Protein AF-A0A264YBN8-F1 (afdb_monomer_lite)

Secondary structure (DSSP, 8-state):
--------PPPPHHHHHHHHTT--PPTT--EEEEEE-TT--EEEEEES-HHHHHHHHHHHHHH-HHHHHHHHHHHHHHHHHHHTSHHHHHHHHHHHHHHHHHHHHHHHHHHTS--

Foldseek 3Di:
DDDDPPPDDDQDPVVVVVVLVPPDDPVQDWDWDWDADPVGDIDIDIDDDLVRVVVVQVVCVVPDVVSVVVVVVVVVVVQVVLVVPPVSNVVVVVVVVVSVVVVVVVVVVVVVPDD

Structure (mmCIF, N/CA/C/O backbone):
data_AF-A0A264YBN8-F1
#
_entry.id   AF-A0A264YBN8-F1
#
loop_
_atom_site.group_PDB
_atom_site.id
_atom_site.type_symbol
_atom_site.label_atom_id
_atom_site.label_alt_id
_atom_site.label_comp_id
_atom_site.label_asym_id
_atom_site.label_entity_id
_atom_site.label_seq_id
_atom_site.pdbx_PDB_ins_code
_atom_site.Cartn_x
_atom_site.Cartn_y
_atom_site.Cartn_z
_atom_site.occupancy
_atom_site.B_iso_or_equiv
_atom_site.auth_seq_id
_atom_site.auth_comp_id
_atom_site.auth_asym_id
_atom_site.auth_atom_id
_atom_site.pdbx_PDB_model_num
ATOM 1 N N . MET A 1 1 ? -27.571 -18.833 39.030 1.00 37.75 1 MET A N 1
ATOM 2 C CA . MET A 1 1 ? -26.870 -18.284 37.849 1.00 37.75 1 MET A CA 1
ATOM 3 C C . MET A 1 1 ? -25.433 -18.780 37.867 1.00 37.75 1 MET A C 1
ATOM 5 O O . MET A 1 1 ? -24.707 -18.429 38.785 1.00 37.75 1 MET A O 1
ATOM 9 N N . LYS A 1 2 ? -25.038 -19.638 36.922 1.00 37.81 2 LYS A N 1
ATOM 10 C CA . LYS A 1 2 ? -23.634 -20.003 36.686 1.00 37.81 2 LYS A CA 1
ATOM 11 C C . LYS A 1 2 ? -23.260 -19.392 35.336 1.00 37.81 2 LYS A C 1
ATOM 13 O O . LYS A 1 2 ? -23.821 -19.801 34.330 1.00 37.81 2 LYS A O 1
ATOM 18 N N . GLN A 1 3 ? -22.415 -18.363 35.331 1.00 40.28 3 GLN A N 1
ATOM 19 C CA . GLN A 1 3 ? -21.790 -17.876 34.101 1.00 40.28 3 GLN A CA 1
ATOM 20 C C . GLN A 1 3 ? -20.545 -18.726 33.865 1.00 40.28 3 GLN A C 1
ATOM 22 O O . GLN A 1 3 ? -19.572 -18.642 34.616 1.00 40.28 3 GLN A O 1
ATOM 27 N N . GLU A 1 4 ? -20.613 -19.589 32.858 1.00 39.50 4 GLU A N 1
ATOM 28 C CA . GLU A 1 4 ? -19.450 -20.285 32.327 1.00 39.50 4 GLU A CA 1
ATOM 29 C C . GLU A 1 4 ? -18.534 -19.242 31.678 1.00 39.50 4 GLU A C 1
ATOM 31 O O . GLU A 1 4 ? -18.924 -18.524 30.759 1.00 39.50 4 GLU A O 1
ATOM 36 N N . LYS A 1 5 ? -17.313 -19.111 32.206 1.00 43.53 5 LYS A N 1
ATOM 37 C CA . LYS A 1 5 ? -16.240 -18.376 31.536 1.00 43.53 5 LYS A CA 1
ATOM 38 C C . LYS A 1 5 ? -15.812 -19.202 30.329 1.00 43.53 5 LYS A C 1
ATOM 40 O O . LYS A 1 5 ? -14.972 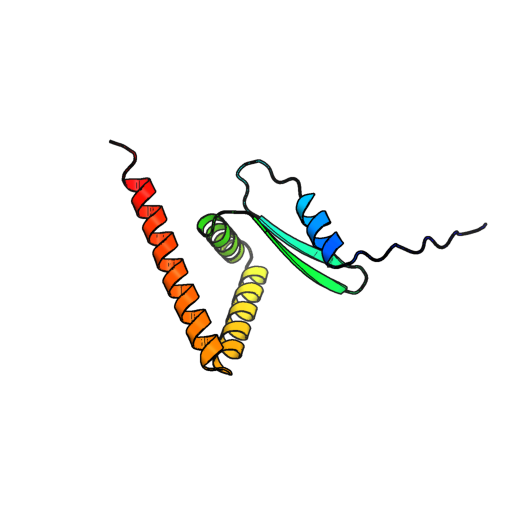-20.089 30.462 1.00 43.53 5 LYS A O 1
ATOM 45 N N . GLU A 1 6 ? -16.376 -18.908 29.165 1.00 41.19 6 GLU A N 1
ATOM 46 C CA . GLU A 1 6 ? -15.795 -19.345 27.901 1.00 41.19 6 GLU A CA 1
ATOM 47 C C . GLU A 1 6 ? -14.429 -18.667 27.745 1.00 41.19 6 GLU A C 1
ATOM 49 O O . GLU A 1 6 ? -14.308 -17.475 27.459 1.00 41.19 6 GLU A O 1
ATOM 54 N N . THR A 1 7 ? -13.365 -19.427 27.986 1.00 43.00 7 THR A N 1
ATOM 55 C CA . THR A 1 7 ? -12.007 -19.048 27.613 1.00 43.00 7 THR A CA 1
ATOM 56 C C . THR A 1 7 ? -11.945 -18.985 26.092 1.00 43.00 7 THR A C 1
ATOM 58 O O . THR A 1 7 ? -11.819 -20.005 25.414 1.00 43.00 7 THR A O 1
ATOM 61 N N . ALA A 1 8 ? -12.065 -17.769 25.553 1.00 46.19 8 ALA A N 1
ATOM 62 C CA . ALA A 1 8 ? -11.897 -17.492 24.135 1.00 46.19 8 ALA A CA 1
ATOM 63 C C . ALA A 1 8 ? -10.547 -18.060 23.673 1.00 46.19 8 ALA A C 1
ATOM 65 O O . ALA A 1 8 ? -9.480 -17.608 24.096 1.00 46.19 8 ALA A O 1
ATOM 66 N N . LYS A 1 9 ? -10.599 -19.110 22.848 1.00 49.97 9 LYS A N 1
ATOM 67 C CA . LYS A 1 9 ? -9.408 -19.781 22.327 1.00 49.97 9 LYS A CA 1
ATOM 68 C C . LYS A 1 9 ? -8.604 -18.774 21.503 1.00 49.97 9 LYS A C 1
ATOM 70 O O . LYS A 1 9 ? -9.083 -18.274 20.490 1.00 49.97 9 LYS A O 1
ATOM 75 N N . GLN A 1 10 ? -7.387 -18.480 21.951 1.00 45.78 10 GLN A N 1
ATOM 76 C CA . GLN A 1 10 ? -6.448 -17.616 21.242 1.00 45.78 10 GLN A CA 1
ATOM 77 C C . GLN A 1 10 ? -6.090 -18.243 19.889 1.00 45.78 10 GLN A C 1
ATOM 79 O O . GLN A 1 10 ? -5.684 -19.405 19.820 1.00 45.78 10 GLN A O 1
ATOM 84 N N . HIS A 1 11 ? -6.246 -17.477 18.810 1.00 46.62 11 HIS A N 1
ATOM 85 C CA . HIS A 1 11 ? -5.838 -17.897 17.476 1.00 46.62 11 HIS A CA 1
ATOM 86 C C . HIS A 1 11 ? -4.380 -17.490 17.220 1.00 46.62 11 HIS A C 1
ATOM 88 O O . HIS A 1 11 ? -4.036 -16.315 17.234 1.00 46.62 11 HIS A O 1
ATOM 94 N N . THR A 1 12 ? -3.521 -18.470 16.962 1.00 53.72 12 THR A N 1
ATOM 95 C CA . THR A 1 12 ? -2.132 -18.297 16.518 1.00 53.72 12 THR A CA 1
ATOM 96 C C . THR A 1 12 ? -2.049 -17.583 15.160 1.00 53.72 12 THR A C 1
ATOM 98 O O . THR A 1 12 ? -2.979 -17.636 14.355 1.00 53.72 12 THR A O 1
ATOM 101 N N . VAL A 1 13 ? -0.893 -16.997 14.825 1.00 51.72 13 VAL A N 1
ATOM 102 C CA . VAL A 1 13 ? -0.626 -16.363 13.510 1.00 51.72 13 VAL A CA 1
ATOM 103 C C . VAL A 1 13 ? -0.937 -17.294 12.325 1.00 51.72 13 VAL A C 1
ATOM 105 O O . VAL A 1 13 ? -1.419 -16.856 11.280 1.00 51.72 13 VAL A O 1
ATOM 108 N N . LYS A 1 14 ? -0.738 -18.608 12.492 1.00 49.97 14 LYS A N 1
ATOM 109 C CA . LYS A 1 14 ? -1.102 -19.626 11.492 1.00 49.97 14 LYS A CA 1
ATOM 110 C C . LYS A 1 14 ? -2.622 -19.734 11.293 1.00 49.97 14 LYS A C 1
ATOM 112 O O . LYS A 1 14 ? -3.073 -19.969 10.176 1.00 49.97 14 LYS A O 1
ATOM 117 N N . GLN A 1 15 ? -3.410 -19.523 12.347 1.00 53.53 15 GLN A N 1
ATOM 118 C CA . GLN A 1 15 ? -4.875 -19.487 12.295 1.00 53.53 15 GLN A CA 1
ATOM 119 C C . GLN A 1 15 ? -5.404 -18.169 11.707 1.00 53.53 15 GLN A C 1
ATOM 121 O O . GLN A 1 15 ? -6.414 -18.205 11.011 1.00 53.53 15 GLN A O 1
ATOM 126 N N . LEU A 1 16 ? -4.697 -17.041 11.870 1.00 52.25 16 LEU A N 1
ATOM 127 C CA . LEU A 1 16 ? -5.026 -15.780 11.180 1.00 52.25 16 LEU A CA 1
ATOM 128 C C . LEU A 1 16 ? -4.906 -15.902 9.657 1.00 52.25 16 LEU A C 1
ATOM 130 O O . LEU A 1 16 ? -5.799 -15.462 8.935 1.00 52.25 16 LEU A O 1
ATOM 134 N N . ARG A 1 17 ? -3.867 -16.590 9.165 1.00 50.97 17 ARG A N 1
ATOM 135 C CA . ARG A 1 17 ? -3.737 -16.925 7.732 1.00 50.97 17 ARG A CA 1
ATOM 136 C C . ARG A 1 17 ? -4.895 -17.802 7.235 1.00 50.97 17 ARG A C 1
ATOM 138 O O . ARG A 1 17 ? -5.370 -17.619 6.120 1.00 50.97 17 ARG A O 1
ATOM 145 N N . GLY A 1 18 ? -5.385 -18.723 8.068 1.00 50.56 18 GLY A N 1
ATOM 146 C CA . GLY A 1 18 ? -6.574 -19.531 7.766 1.00 50.56 18 GLY A CA 1
ATOM 147 C C . GLY A 1 18 ? -7.876 -18.720 7.753 1.00 50.56 18 GLY A C 1
ATOM 148 O O . GLY A 1 18 ? -8.750 -18.981 6.934 1.00 50.56 18 GLY A O 1
ATOM 149 N N . PHE A 1 19 ? -7.996 -17.702 8.610 1.00 48.69 19 PHE A N 1
ATOM 150 C CA . PHE A 1 19 ? -9.146 -16.790 8.627 1.00 48.69 19 PHE A CA 1
ATOM 151 C C . PHE A 1 19 ? -9.174 -15.878 7.392 1.00 48.69 19 PHE A C 1
ATOM 153 O O . PHE A 1 19 ? -10.231 -15.687 6.798 1.00 48.69 19 PHE A O 1
ATOM 160 N N . GLN A 1 20 ? -8.009 -15.400 6.941 1.00 51.53 20 GLN A N 1
ATOM 161 C CA . GLN A 1 20 ? -7.862 -14.681 5.668 1.00 51.53 20 GLN A CA 1
ATOM 162 C C . GLN A 1 20 ? -8.282 -15.525 4.455 1.00 51.53 20 GLN A C 1
ATOM 164 O O . GLN A 1 20 ? -8.812 -14.976 3.491 1.00 51.53 20 GLN A O 1
ATOM 169 N N . ALA A 1 21 ? -8.096 -16.849 4.507 1.00 50.34 21 ALA A N 1
ATOM 170 C CA . ALA A 1 21 ? -8.565 -17.764 3.465 1.00 50.34 21 ALA A CA 1
ATOM 171 C C . ALA A 1 21 ? -10.104 -17.907 3.421 1.00 50.34 21 ALA A C 1
ATOM 173 O O . ALA A 1 21 ? -10.637 -18.396 2.426 1.00 50.34 21 ALA A O 1
ATOM 174 N N . ASN A 1 22 ? -10.819 -17.455 4.462 1.00 45.50 22 ASN A N 1
ATOM 175 C CA . ASN A 1 22 ? -12.283 -17.486 4.553 1.00 45.50 22 ASN A CA 1
ATOM 176 C C . ASN A 1 22 ? -12.965 -16.155 4.203 1.00 45.50 22 ASN A C 1
ATOM 178 O O . ASN A 1 22 ? -14.199 -16.108 4.168 1.00 45.50 22 ASN A O 1
ATOM 182 N N . THR A 1 23 ? -12.217 -15.089 3.895 1.00 53.75 23 THR A N 1
ATOM 183 C CA . THR A 1 23 ? -12.795 -13.887 3.280 1.00 53.75 23 THR A CA 1
ATOM 184 C C . THR A 1 23 ? -13.244 -14.259 1.865 1.00 53.75 23 THR A C 1
ATOM 186 O O . THR A 1 23 ? -12.457 -14.247 0.921 1.00 53.75 23 THR A O 1
ATOM 189 N N . ARG A 1 24 ? -14.508 -14.682 1.719 1.00 46.75 24 ARG A N 1
ATOM 190 C CA . ARG A 1 24 ? -15.104 -15.048 0.427 1.00 46.75 24 ARG A CA 1
ATOM 191 C C . ARG A 1 24 ? -15.241 -13.800 -0.442 1.00 46.75 24 ARG A C 1
ATOM 193 O O . ARG A 1 24 ? -16.292 -13.169 -0.455 1.00 46.75 24 ARG A O 1
ATOM 200 N N . THR A 1 25 ? -14.189 -13.456 -1.171 1.00 54.91 25 THR A N 1
ATOM 201 C CA . THR A 1 25 ? -14.278 -12.499 -2.276 1.00 54.91 25 THR A CA 1
ATOM 202 C C . THR A 1 25 ? -14.700 -13.224 -3.545 1.00 54.91 25 THR A C 1
ATOM 204 O O . THR A 1 25 ? -14.362 -14.399 -3.749 1.00 54.91 25 THR A O 1
ATOM 207 N N . LYS A 1 26 ? -15.497 -12.564 -4.388 1.00 58.09 26 LYS A N 1
ATOM 208 C CA . LYS A 1 26 ? -15.934 -13.145 -5.660 1.00 58.09 26 LYS A CA 1
ATOM 209 C C . LYS A 1 26 ? -14.708 -13.447 -6.527 1.00 58.09 26 LYS A C 1
ATOM 211 O O . LYS A 1 26 ? -13.636 -12.850 -6.391 1.00 58.09 26 LYS A O 1
ATOM 216 N N . LYS A 1 27 ? -14.844 -14.417 -7.433 1.00 60.97 27 LYS A N 1
ATOM 217 C CA . LYS A 1 27 ? -13.797 -14.705 -8.421 1.00 60.97 27 LYS A CA 1
ATOM 218 C C . LYS A 1 27 ? -13.543 -13.428 -9.239 1.00 60.97 27 LYS A C 1
ATOM 220 O O . LYS A 1 27 ? -14.487 -12.890 -9.800 1.00 60.97 27 LYS A O 1
ATOM 225 N N . GLY A 1 28 ? -12.291 -12.964 -9.273 1.00 64.38 28 GLY A N 1
ATOM 226 C CA . GLY A 1 28 ? -11.889 -11.722 -9.950 1.00 64.38 28 GLY A CA 1
ATOM 227 C C . GLY A 1 28 ? -11.760 -10.483 -9.052 1.00 64.38 28 GLY A C 1
ATOM 228 O O . GLY A 1 28 ? -11.320 -9.454 -9.540 1.00 64.38 28 GLY A O 1
ATOM 229 N N . GLU A 1 29 ? -12.092 -10.554 -7.758 1.00 71.25 29 GLU A N 1
ATOM 230 C CA . GLU A 1 29 ? -11.936 -9.406 -6.850 1.00 71.25 29 GLU A CA 1
ATOM 231 C C . GLU A 1 29 ? -10.520 -9.301 -6.261 1.00 71.25 29 GLU A C 1
ATOM 233 O O . GLU A 1 29 ? -9.948 -10.295 -5.789 1.00 71.25 29 GLU A O 1
ATOM 238 N N . ALA A 1 30 ? -10.011 -8.067 -6.214 1.00 79.75 30 ALA A N 1
ATOM 239 C CA . ALA A 1 30 ? -8.838 -7.684 -5.441 1.00 79.75 30 ALA A CA 1
ATOM 240 C C . ALA A 1 30 ? -9.238 -7.040 -4.110 1.00 79.75 30 ALA A C 1
ATOM 242 O O . ALA A 1 30 ? -10.242 -6.333 -4.025 1.00 79.75 30 ALA A O 1
ATOM 243 N N . TYR A 1 31 ? -8.461 -7.296 -3.059 1.00 81.38 31 TYR A N 1
ATOM 244 C CA . TYR A 1 31 ? -8.733 -6.768 -1.726 1.00 81.38 31 TYR A CA 1
ATOM 245 C C . TYR A 1 31 ? -7.477 -6.661 -0.863 1.00 81.38 31 TYR A C 1
ATOM 247 O O . TYR A 1 31 ? -6.509 -7.405 -1.037 1.00 81.38 31 TYR A O 1
ATOM 255 N N . VAL A 1 32 ? -7.569 -5.793 0.145 1.00 83.44 32 VAL A N 1
ATOM 256 C CA . VAL A 1 32 ? -6.701 -5.766 1.325 1.00 83.44 32 VAL A CA 1
ATOM 257 C C . VAL A 1 32 ? -7.584 -5.978 2.552 1.00 83.44 32 VAL A C 1
ATOM 259 O O . VAL A 1 32 ? -8.575 -5.279 2.741 1.00 83.44 32 VAL A O 1
ATOM 262 N N . ALA A 1 33 ? -7.246 -6.964 3.377 1.00 81.69 33 ALA A N 1
ATOM 263 C CA . ALA A 1 33 ? -7.962 -7.307 4.595 1.00 81.69 33 ALA A CA 1
ATOM 264 C C . ALA A 1 33 ? -7.050 -7.107 5.805 1.00 81.69 33 ALA A C 1
ATOM 266 O O . ALA A 1 33 ? -5.972 -7.700 5.897 1.00 81.69 33 ALA A O 1
ATOM 267 N N . ILE A 1 34 ? -7.517 -6.299 6.754 1.00 81.50 34 ILE A N 1
ATOM 268 C CA . ILE A 1 34 ? -6.870 -6.111 8.049 1.00 81.50 34 ILE A CA 1
ATOM 269 C C . ILE A 1 34 ? -7.587 -7.009 9.048 1.00 81.50 34 ILE A C 1
ATOM 271 O O . ILE A 1 34 ? -8.795 -6.901 9.243 1.00 81.50 34 ILE A O 1
ATOM 275 N N . THR A 1 35 ? -6.844 -7.907 9.683 1.00 81.00 35 THR A N 1
ATOM 276 C CA . THR A 1 35 ? -7.346 -8.707 10.801 1.00 81.00 35 THR A CA 1
ATOM 277 C C . THR A 1 35 ? -6.687 -8.213 12.074 1.00 81.00 35 THR A C 1
ATOM 279 O O . THR A 1 35 ? -5.461 -8.132 12.141 1.00 81.00 35 THR A O 1
ATOM 282 N N . LYS A 1 36 ? -7.495 -7.885 13.082 1.00 81.25 36 LYS A N 1
ATOM 283 C CA . LYS A 1 36 ? -7.019 -7.504 14.410 1.00 81.25 36 LYS A CA 1
ATOM 284 C C . LYS A 1 36 ? -7.541 -8.497 15.438 1.00 81.25 36 LYS A C 1
ATOM 286 O O . LYS A 1 36 ? -8.737 -8.777 15.471 1.00 81.25 36 LYS A O 1
ATOM 291 N N . THR A 1 37 ? -6.652 -9.042 16.254 1.00 75.75 37 THR A N 1
ATOM 292 C CA . THR A 1 37 ? -7.005 -9.979 17.323 1.00 75.75 37 THR A CA 1
ATOM 293 C C . THR A 1 37 ? -7.395 -9.252 18.610 1.00 75.75 37 THR A C 1
ATOM 295 O O . THR A 1 37 ? -7.141 -8.057 18.781 1.00 75.75 37 THR A O 1
ATOM 298 N N . ALA A 1 38 ? -8.006 -9.990 19.543 1.00 78.44 38 ALA A N 1
ATOM 299 C CA . ALA A 1 38 ? -8.397 -9.472 20.856 1.00 78.44 38 ALA A CA 1
ATOM 300 C C . ALA A 1 38 ? -7.199 -8.981 21.697 1.00 78.44 38 ALA A C 1
ATOM 302 O O . ALA A 1 38 ? -7.352 -8.076 22.509 1.00 78.44 38 ALA A O 1
ATOM 303 N N . ASP A 1 39 ? -6.002 -9.526 21.469 1.00 83.19 39 ASP A N 1
ATOM 304 C CA . ASP A 1 39 ? -4.732 -9.096 22.069 1.00 83.19 39 ASP A CA 1
ATOM 305 C C . ASP A 1 39 ? -4.031 -7.974 21.274 1.00 83.19 39 ASP A C 1
ATOM 307 O O . ASP A 1 39 ? -2.841 -7.730 21.446 1.00 83.19 39 ASP A O 1
ATOM 311 N N . ASN A 1 40 ? -4.774 -7.252 20.426 1.00 77.44 40 ASN A N 1
ATOM 312 C CA . ASN A 1 40 ? -4.312 -6.115 19.623 1.00 77.44 40 ASN A CA 1
ATOM 313 C C . ASN A 1 40 ? -3.226 -6.424 18.578 1.00 77.44 40 ASN A C 1
ATOM 315 O O . ASN A 1 40 ? -2.663 -5.483 18.014 1.00 77.44 40 ASN A O 1
ATOM 319 N N . GLN A 1 41 ? -2.968 -7.690 18.248 1.00 82.19 41 GLN A N 1
ATOM 320 C CA . GLN A 1 41 ? -2.095 -8.008 17.121 1.00 82.19 41 GLN A CA 1
ATOM 321 C C . GLN A 1 41 ? -2.810 -7.719 15.803 1.00 82.19 41 GLN A C 1
ATOM 323 O O . GLN A 1 41 ? -4.001 -7.991 15.647 1.00 82.19 41 GLN A O 1
ATOM 328 N N . VAL A 1 42 ? -2.072 -7.158 14.847 1.00 80.56 42 VAL A N 1
ATOM 329 C CA . VAL A 1 42 ? -2.590 -6.788 13.528 1.00 80.56 42 VAL A CA 1
ATOM 330 C C . VAL A 1 42 ? -1.892 -7.625 12.467 1.00 80.56 42 VAL A C 1
ATOM 332 O O . VAL A 1 42 ? -0.671 -7.757 12.463 1.00 80.56 42 VAL A O 1
ATOM 335 N N . SER A 1 43 ? -2.676 -8.185 11.553 1.00 79.56 43 SER A N 1
ATOM 336 C CA . SER A 1 43 ? -2.196 -8.888 10.371 1.00 79.56 43 SER A CA 1
ATOM 337 C C . SER A 1 43 ? -2.869 -8.324 9.128 1.00 79.56 43 SER A C 1
ATOM 339 O O . SER A 1 43 ? -4.033 -7.919 9.165 1.00 79.56 43 SER A O 1
ATOM 341 N N . LEU A 1 44 ? -2.129 -8.312 8.026 1.00 81.50 44 LEU A N 1
ATOM 342 C CA . LEU A 1 44 ? -2.595 -7.839 6.734 1.00 81.50 44 LEU A CA 1
ATOM 343 C C . LEU A 1 44 ? -2.540 -8.995 5.739 1.00 81.50 44 LEU A C 1
ATOM 345 O O . LEU A 1 44 ? -1.586 -9.773 5.726 1.00 81.50 44 LEU A O 1
ATOM 349 N N . GLY A 1 45 ? -3.601 -9.148 4.957 1.00 81.94 45 GLY A N 1
ATOM 350 C CA . GLY A 1 45 ? -3.702 -10.134 3.887 1.00 81.94 45 GLY A CA 1
ATOM 351 C C . GLY A 1 45 ? -4.245 -9.461 2.645 1.00 81.94 45 GLY A C 1
ATOM 352 O O . GLY A 1 45 ? -5.052 -8.540 2.748 1.00 81.94 45 GLY A O 1
ATOM 353 N N . TRP A 1 46 ? -3.801 -9.898 1.476 1.00 86.31 46 TRP A N 1
ATOM 354 C CA . TRP A 1 46 ? -4.204 -9.293 0.214 1.00 86.31 46 TRP A CA 1
ATOM 355 C C . TRP A 1 46 ? -4.360 -10.340 -0.882 1.00 86.31 46 TRP A C 1
ATOM 357 O O . TRP A 1 46 ? -3.781 -11.425 -0.823 1.00 86.31 46 TRP A O 1
ATOM 367 N N . LYS A 1 47 ? -5.160 -9.998 -1.888 1.00 84.94 47 LYS A N 1
ATOM 368 C CA . LYS A 1 47 ? -5.356 -10.768 -3.119 1.00 84.94 47 LYS A CA 1
ATOM 369 C C . LYS A 1 47 ? -5.564 -9.788 -4.263 1.00 84.94 47 LYS A C 1
ATOM 371 O O . LYS A 1 47 ? -6.201 -8.760 -4.067 1.00 84.94 47 LYS A O 1
ATOM 376 N N . GLY A 1 48 ? -5.080 -10.139 -5.445 1.00 85.00 48 GLY A N 1
ATOM 377 C CA . GLY A 1 48 ? -5.198 -9.327 -6.654 1.00 85.00 48 GLY A CA 1
ATOM 378 C C . GLY A 1 48 ? -3.894 -9.341 -7.435 1.00 85.00 48 GLY A C 1
ATOM 379 O O . GLY A 1 48 ? -2.867 -9.803 -6.927 1.00 85.00 48 GLY A O 1
ATOM 380 N N . THR A 1 49 ? -3.933 -8.848 -8.668 1.00 89.00 49 THR A N 1
ATOM 381 C CA . THR A 1 49 ? -2.704 -8.513 -9.392 1.00 89.00 49 THR A CA 1
ATOM 382 C C . THR A 1 49 ? -2.048 -7.279 -8.765 1.00 89.00 49 THR A C 1
ATOM 384 O O . THR A 1 49 ? -2.672 -6.557 -7.983 1.00 89.00 49 THR A O 1
ATOM 387 N N . LYS A 1 50 ? -0.781 -7.010 -9.104 1.00 89.62 50 LYS A N 1
ATOM 388 C CA . LYS A 1 50 ? -0.098 -5.790 -8.643 1.00 89.62 50 LYS A CA 1
ATOM 389 C C . LYS A 1 50 ? -0.846 -4.526 -9.100 1.00 89.62 50 LYS A C 1
ATOM 391 O O . LYS A 1 50 ? -1.032 -3.617 -8.294 1.00 89.62 50 LYS A O 1
ATOM 396 N N . GLN A 1 51 ? -1.370 -4.534 -10.332 1.00 89.12 51 GLN A N 1
ATOM 397 C CA . GLN A 1 51 ? -2.203 -3.460 -10.878 1.00 89.12 51 GLN A CA 1
ATOM 398 C C . GLN A 1 51 ? -3.494 -3.264 -10.075 1.00 89.12 51 GLN A C 1
ATOM 400 O O . GLN A 1 51 ? -3.824 -2.138 -9.711 1.00 89.12 51 GLN A O 1
ATOM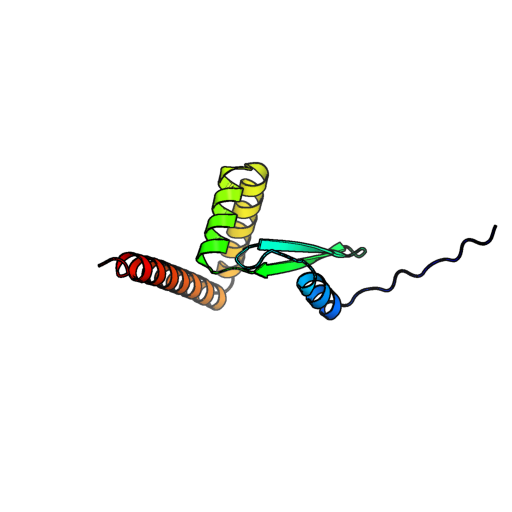 405 N N . ASP A 1 52 ? -4.211 -4.345 -9.747 1.00 88.31 52 ASP A N 1
ATOM 406 C CA . ASP A 1 52 ? -5.459 -4.227 -8.984 1.00 88.31 52 ASP A CA 1
ATOM 407 C C . ASP A 1 52 ? -5.222 -3.623 -7.596 1.00 88.31 52 ASP A C 1
ATOM 409 O O . ASP A 1 52 ? -5.999 -2.790 -7.129 1.00 88.31 52 ASP A O 1
ATOM 413 N N . LEU A 1 53 ? -4.142 -4.038 -6.929 1.00 90.75 53 LEU A N 1
ATOM 414 C CA . LEU A 1 53 ? -3.790 -3.543 -5.600 1.00 90.75 53 LEU A CA 1
ATOM 415 C C . LEU A 1 53 ? -3.375 -2.067 -5.642 1.00 90.75 53 LEU A C 1
ATOM 417 O O . LEU A 1 53 ? -3.788 -1.301 -4.769 1.00 90.75 53 LEU A O 1
ATOM 421 N N . LEU A 1 54 ? -2.630 -1.643 -6.667 1.00 92.19 54 LEU A N 1
ATOM 422 C CA . LEU A 1 54 ? -2.313 -0.230 -6.882 1.00 92.19 54 LEU A CA 1
ATOM 423 C C . LEU A 1 54 ? -3.566 0.599 -7.164 1.00 92.19 54 LEU A C 1
ATOM 425 O O . LEU A 1 54 ? -3.766 1.630 -6.523 1.00 92.19 54 LEU A O 1
ATOM 429 N N . ASN A 1 55 ? -4.449 0.122 -8.043 1.00 88.94 55 ASN A N 1
ATOM 430 C CA . ASN A 1 55 ? -5.720 0.781 -8.342 1.00 88.94 55 ASN A CA 1
ATOM 431 C C . ASN A 1 55 ? -6.595 0.909 -7.088 1.00 88.94 55 ASN A C 1
ATOM 433 O O . ASN A 1 55 ? -7.215 1.954 -6.872 1.00 88.94 55 ASN A O 1
ATOM 437 N N . LEU A 1 56 ? -6.620 -0.118 -6.234 1.00 88.12 56 LEU A N 1
ATOM 438 C CA . LEU A 1 56 ? -7.341 -0.101 -4.962 1.00 88.12 56 LEU A CA 1
ATOM 439 C C . LEU A 1 56 ? -6.775 0.964 -4.016 1.00 88.12 56 LEU A C 1
ATOM 441 O O . LEU A 1 56 ? -7.541 1.769 -3.476 1.00 88.12 56 LEU A O 1
ATOM 445 N N . LEU A 1 57 ? -5.451 1.009 -3.832 1.00 92.50 57 LEU A N 1
ATOM 446 C CA . LEU A 1 57 ? -4.797 2.005 -2.976 1.00 92.50 57 LEU A CA 1
ATOM 447 C C . LEU A 1 57 ? -5.006 3.424 -3.511 1.00 92.50 57 LEU A C 1
ATOM 449 O O . LEU A 1 57 ? -5.393 4.314 -2.756 1.00 92.50 57 LEU A O 1
ATOM 453 N N . PHE A 1 58 ? -4.829 3.628 -4.816 1.00 91.19 58 PHE A N 1
ATOM 454 C CA . PHE A 1 58 ? -5.033 4.922 -5.460 1.00 91.19 58 PHE A CA 1
ATOM 455 C C . PHE A 1 58 ? -6.482 5.403 -5.329 1.00 91.19 58 PHE A C 1
ATOM 457 O O . PHE A 1 58 ? -6.731 6.539 -4.924 1.00 91.19 58 PHE A O 1
ATOM 464 N N . THR A 1 59 ? -7.450 4.525 -5.599 1.00 85.81 59 THR A N 1
ATOM 465 C CA . THR A 1 59 ? -8.880 4.829 -5.444 1.00 85.81 59 THR A CA 1
ATOM 466 C C . THR A 1 59 ? -9.224 5.158 -3.992 1.00 85.81 59 THR A C 1
ATOM 468 O O . THR A 1 59 ? -9.974 6.100 -3.739 1.00 85.81 59 THR A O 1
ATOM 471 N N . THR A 1 60 ? -8.636 4.440 -3.029 1.00 88.00 60 THR A N 1
ATOM 472 C CA . THR A 1 60 ? -8.786 4.737 -1.595 1.00 88.00 60 THR A CA 1
ATOM 473 C C . THR A 1 60 ? -8.267 6.137 -1.274 1.00 88.00 60 THR A C 1
ATOM 475 O O . THR A 1 60 ? -8.995 6.933 -0.686 1.00 88.00 60 THR A O 1
ATOM 478 N N . CYS A 1 61 ? -7.054 6.478 -1.723 1.00 91.56 61 CYS A N 1
ATOM 479 C CA . CYS A 1 61 ? -6.477 7.808 -1.527 1.00 91.56 61 CYS A CA 1
ATOM 480 C C . CYS A 1 61 ? -7.326 8.919 -2.163 1.00 91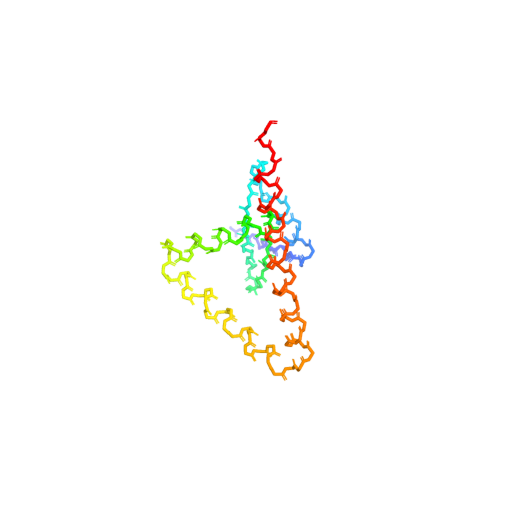.56 61 CYS A C 1
ATOM 482 O O . CYS A 1 61 ? -7.458 10.004 -1.599 1.00 91.56 61 CYS A O 1
ATOM 484 N N . ARG A 1 62 ? -7.904 8.657 -3.340 1.00 92.06 62 ARG A N 1
ATOM 485 C CA . ARG A 1 62 ? -8.755 9.612 -4.058 1.00 92.06 62 ARG A CA 1
ATOM 486 C C . ARG A 1 62 ? -10.083 9.866 -3.341 1.00 92.06 62 ARG A C 1
ATOM 488 O O . ARG A 1 62 ? -10.572 10.993 -3.370 1.00 92.06 62 ARG A O 1
ATOM 495 N N . ASN A 1 63 ? -10.668 8.836 -2.733 1.00 87.00 63 ASN A N 1
ATOM 496 C CA . ASN A 1 63 ? -12.025 8.900 -2.188 1.00 87.00 63 ASN A CA 1
ATOM 497 C C . ASN A 1 63 ? -12.074 9.228 -0.688 1.00 87.00 63 ASN A C 1
ATOM 499 O O . ASN A 1 63 ? -13.073 9.779 -0.231 1.00 87.00 63 ASN A O 1
ATOM 503 N N . ASP A 1 64 ? -11.022 8.924 0.075 1.00 87.25 64 ASP A N 1
ATOM 504 C CA . ASP A 1 64 ? -10.961 9.174 1.516 1.00 87.25 64 ASP A CA 1
ATOM 505 C C . ASP A 1 64 ? -9.645 9.866 1.899 1.00 87.25 64 ASP A C 1
ATOM 507 O O . ASP A 1 64 ? -8.563 9.277 1.910 1.00 87.25 64 ASP A O 1
ATOM 511 N N . ARG A 1 65 ? -9.752 11.148 2.268 1.00 88.50 65 ARG A N 1
ATOM 512 C CA . ARG A 1 65 ? -8.606 11.987 2.638 1.00 88.50 65 ARG A CA 1
ATOM 513 C C . ARG A 1 65 ? -7.919 11.533 3.928 1.00 88.50 65 ARG A C 1
ATOM 515 O O . ARG A 1 65 ? -6.706 11.708 4.051 1.00 88.50 65 ARG A O 1
ATOM 522 N N . ALA A 1 66 ? -8.661 10.991 4.893 1.00 93.38 66 ALA A N 1
ATOM 523 C CA . ALA A 1 66 ? -8.076 10.503 6.138 1.00 93.38 66 ALA A CA 1
ATOM 524 C C . ALA A 1 66 ? -7.255 9.237 5.870 1.00 93.38 66 ALA A C 1
ATOM 526 O O . ALA A 1 66 ? -6.111 9.133 6.319 1.00 93.38 66 ALA A O 1
ATOM 527 N N . MET A 1 67 ? -7.789 8.327 5.053 1.00 91.81 67 MET A N 1
ATOM 528 C CA . MET A 1 67 ? -7.050 7.148 4.601 1.00 91.81 67 MET A CA 1
ATOM 529 C C . MET A 1 67 ? -5.843 7.514 3.735 1.00 91.81 67 MET A C 1
ATOM 531 O O . MET A 1 67 ? -4.767 6.956 3.943 1.00 91.81 67 MET A O 1
ATOM 535 N N . ALA A 1 68 ? -5.971 8.495 2.836 1.00 92.81 68 ALA A N 1
ATOM 536 C CA . ALA A 1 68 ? -4.845 9.006 2.054 1.00 92.81 68 ALA A CA 1
ATOM 537 C C . ALA A 1 68 ? -3.701 9.492 2.958 1.00 92.81 68 ALA A C 1
ATOM 539 O O . ALA A 1 68 ? -2.540 9.146 2.746 1.00 92.81 68 ALA A O 1
ATOM 540 N N . ALA A 1 69 ? -4.026 10.258 4.005 1.00 97.12 69 ALA A N 1
ATOM 541 C CA . ALA A 1 69 ? -3.037 10.750 4.958 1.00 97.12 69 ALA A CA 1
ATOM 542 C C . ALA A 1 69 ? -2.332 9.609 5.710 1.00 97.12 69 ALA A C 1
ATOM 544 O O . ALA A 1 69 ? -1.113 9.664 5.880 1.00 97.12 69 ALA A O 1
ATOM 545 N N . LEU A 1 70 ? -3.070 8.570 6.120 1.00 96.00 70 LEU A N 1
ATOM 546 C CA . LEU A 1 70 ? -2.501 7.384 6.768 1.00 96.00 70 LEU A CA 1
ATOM 547 C C . LEU A 1 70 ? -1.540 6.639 5.835 1.00 96.00 70 LEU A C 1
ATOM 549 O O . LEU A 1 70 ? -0.398 6.395 6.217 1.00 96.00 70 LEU A O 1
ATOM 553 N N . ILE A 1 71 ? -1.966 6.347 4.603 1.00 94.81 71 ILE A N 1
ATOM 554 C CA . ILE A 1 71 ? -1.151 5.638 3.605 1.00 94.81 71 ILE A CA 1
ATOM 555 C C . ILE A 1 71 ? 0.138 6.416 3.317 1.00 94.81 71 ILE A C 1
ATOM 557 O O . ILE A 1 71 ? 1.231 5.861 3.425 1.00 94.81 71 ILE A O 1
ATOM 561 N N . CYS A 1 72 ? 0.030 7.716 3.025 1.00 96.88 72 CYS A N 1
ATOM 562 C CA . CYS A 1 72 ? 1.190 8.558 2.737 1.00 96.88 72 CYS A CA 1
ATOM 563 C C . CYS A 1 72 ? 2.144 8.663 3.933 1.00 96.88 72 CYS A C 1
ATOM 565 O O . CYS A 1 72 ? 3.363 8.640 3.751 1.00 96.88 72 CYS A O 1
ATOM 567 N N . ARG A 1 73 ? 1.617 8.765 5.161 1.00 97.94 73 ARG A N 1
ATOM 568 C CA . ARG A 1 73 ? 2.453 8.824 6.364 1.00 97.94 73 ARG A CA 1
ATOM 569 C C . ARG A 1 73 ? 3.206 7.515 6.587 1.00 97.94 73 ARG A C 1
ATOM 571 O O . ARG A 1 73 ? 4.412 7.559 6.805 1.00 97.94 73 ARG A O 1
ATOM 578 N N . THR A 1 74 ? 2.526 6.374 6.488 1.00 95.62 74 THR A N 1
ATOM 579 C CA . THR A 1 74 ? 3.155 5.056 6.641 1.00 95.62 74 THR A CA 1
ATOM 580 C C . THR A 1 74 ? 4.202 4.800 5.558 1.00 95.62 74 THR A C 1
ATOM 582 O O . THR A 1 74 ? 5.294 4.340 5.879 1.00 95.62 74 THR A O 1
ATOM 585 N N . ALA A 1 75 ? 3.916 5.151 4.299 1.00 95.75 75 ALA A N 1
ATOM 586 C CA . ALA A 1 75 ? 4.877 5.021 3.205 1.00 95.75 75 ALA A CA 1
ATOM 587 C C . ALA A 1 75 ? 6.131 5.876 3.444 1.00 95.75 75 ALA A C 1
ATOM 589 O O . ALA A 1 75 ? 7.249 5.377 3.327 1.00 95.75 75 ALA A O 1
ATOM 590 N N . LYS A 1 76 ? 5.954 7.141 3.855 1.00 97.06 76 LYS A N 1
ATOM 591 C CA . LYS A 1 76 ? 7.066 8.027 4.219 1.00 97.06 76 LYS A CA 1
ATOM 592 C C . LYS A 1 76 ? 7.915 7.428 5.340 1.00 97.06 76 LYS A C 1
ATOM 594 O O . LYS A 1 76 ? 9.131 7.354 5.202 1.00 97.06 76 LYS A O 1
ATOM 599 N N . ASP A 1 77 ? 7.285 7.011 6.436 1.00 97.50 77 ASP A N 1
ATOM 600 C CA . ASP A 1 77 ? 8.001 6.487 7.601 1.00 97.50 77 ASP A CA 1
ATOM 601 C C . ASP A 1 77 ? 8.775 5.199 7.245 1.00 97.50 77 ASP A C 1
ATOM 603 O O . ASP A 1 77 ? 9.899 5.012 7.710 1.00 97.50 77 ASP A O 1
ATOM 607 N N . HIS A 1 78 ? 8.234 4.350 6.361 1.00 96.62 78 HIS A N 1
ATOM 608 C CA . HIS A 1 78 ? 8.935 3.160 5.872 1.00 96.62 78 HIS A CA 1
ATOM 609 C C . HIS A 1 78 ? 10.144 3.502 4.990 1.00 96.62 78 HIS A C 1
ATOM 611 O O . HIS A 1 78 ? 11.218 2.940 5.189 1.00 96.62 78 HIS A O 1
ATOM 617 N N . VAL A 1 79 ? 10.008 4.464 4.071 1.00 97.31 79 VAL A N 1
ATOM 618 C CA . VAL A 1 79 ? 11.129 4.944 3.244 1.00 97.31 79 VAL A CA 1
ATOM 619 C C . VAL A 1 79 ? 12.258 5.488 4.119 1.00 97.31 79 VAL A C 1
ATOM 621 O O . VAL A 1 79 ? 13.421 5.145 3.908 1.00 97.31 79 VAL A O 1
ATOM 624 N N . GLU A 1 80 ? 11.932 6.307 5.120 1.00 97.62 80 GLU A N 1
ATOM 625 C CA . GLU A 1 80 ? 12.932 6.845 6.047 1.00 97.62 80 GLU A CA 1
ATOM 626 C C . GLU A 1 80 ? 13.585 5.747 6.895 1.00 97.62 80 GLU A C 1
ATOM 628 O O . GLU A 1 80 ? 14.789 5.804 7.136 1.00 97.62 80 GLU A O 1
ATOM 633 N N . HIS A 1 81 ? 12.835 4.716 7.292 1.00 96.50 81 HIS A N 1
ATOM 634 C CA . HIS A 1 81 ? 13.401 3.543 7.955 1.00 96.50 81 HIS A CA 1
ATOM 635 C C . HIS A 1 81 ? 14.393 2.794 7.051 1.00 96.50 81 HIS A C 1
ATOM 637 O O . HIS A 1 81 ? 15.519 2.543 7.471 1.00 96.50 81 HIS A O 1
ATOM 643 N N . CYS A 1 82 ? 14.030 2.503 5.797 1.00 96.44 82 CYS A N 1
ATOM 644 C CA . CYS A 1 82 ? 14.914 1.814 4.851 1.00 96.44 82 CYS A CA 1
ATOM 645 C C . CYS A 1 82 ? 16.201 2.602 4.581 1.00 96.44 82 CYS A C 1
ATOM 647 O O . CYS A 1 82 ? 17.268 2.007 4.494 1.00 96.44 82 CYS A O 1
ATOM 649 N N . LYS A 1 83 ? 16.146 3.939 4.519 1.00 95.75 83 LYS A N 1
ATOM 650 C CA . LYS A 1 83 ? 17.342 4.786 4.341 1.00 95.75 83 LYS A CA 1
ATOM 651 C C . LYS A 1 83 ? 18.364 4.668 5.474 1.00 95.75 83 LYS A C 1
ATOM 653 O O . LYS A 1 83 ? 19.532 4.981 5.258 1.00 95.75 83 LYS A O 1
ATOM 658 N N . GLN A 1 84 ? 17.960 4.221 6.665 1.00 96.25 84 GLN A N 1
ATOM 659 C CA . GLN A 1 84 ? 18.882 4.002 7.786 1.00 96.25 84 GLN A CA 1
ATOM 660 C C . GLN A 1 84 ? 19.803 2.792 7.557 1.00 96.25 84 GLN A C 1
ATOM 662 O O . GLN A 1 84 ? 20.816 2.662 8.243 1.00 96.25 84 GLN A O 1
ATOM 667 N N . ASN A 1 85 ? 19.486 1.925 6.589 1.00 97.12 85 ASN A N 1
ATOM 668 C CA . ASN A 1 85 ? 20.293 0.773 6.212 1.00 97.12 85 ASN A CA 1
ATOM 669 C C . ASN A 1 85 ? 20.514 0.748 4.694 1.00 97.12 85 ASN A C 1
ATOM 671 O O . ASN A 1 85 ? 19.584 0.562 3.915 1.00 97.12 85 ASN A O 1
ATOM 675 N N . HIS A 1 86 ? 21.774 0.871 4.272 1.00 95.06 86 HIS A N 1
ATOM 676 C CA . HIS A 1 86 ? 22.120 0.950 2.853 1.00 95.06 86 HIS A CA 1
ATOM 677 C C . HIS A 1 86 ? 21.569 -0.219 2.022 1.00 95.06 86 HIS A C 1
ATOM 679 O O . HIS A 1 86 ? 21.034 0.018 0.943 1.00 95.06 86 HIS A O 1
ATOM 685 N N . GLN A 1 87 ? 21.637 -1.455 2.529 1.00 96.81 87 GLN A N 1
ATOM 686 C CA . GLN A 1 87 ? 21.137 -2.619 1.796 1.00 96.81 87 GLN A CA 1
ATOM 687 C C . GLN A 1 87 ? 19.612 -2.575 1.655 1.00 96.81 87 GLN A C 1
ATOM 689 O O . GLN A 1 87 ? 19.102 -2.741 0.555 1.00 96.81 87 GLN A O 1
ATOM 694 N N . GLN A 1 88 ? 18.886 -2.265 2.734 1.00 96.75 88 GLN A N 1
ATOM 695 C CA . GLN A 1 88 ? 17.422 -2.159 2.685 1.00 96.75 88 GLN A CA 1
ATOM 696 C C . GLN A 1 88 ? 16.951 -1.048 1.743 1.00 96.75 88 GLN A C 1
ATOM 698 O O . GLN A 1 88 ? 15.917 -1.181 1.094 1.00 96.75 88 GLN A O 1
ATOM 703 N N . TRP A 1 89 ? 17.698 0.056 1.669 1.00 96.88 89 TRP A N 1
ATOM 704 C CA . TRP A 1 89 ? 17.429 1.119 0.710 1.00 96.88 89 TRP A CA 1
ATOM 705 C C . TRP A 1 89 ? 17.635 0.655 -0.736 1.00 96.88 89 TRP A C 1
ATOM 707 O O . TRP A 1 89 ? 16.763 0.883 -1.574 1.00 96.88 89 TRP A O 1
ATOM 717 N N . VAL A 1 90 ? 18.752 -0.022 -1.023 1.00 97.12 90 VAL A N 1
ATOM 718 C CA . VAL A 1 90 ? 19.026 -0.587 -2.353 1.00 97.12 90 VAL A CA 1
ATOM 719 C C . VAL A 1 90 ? 17.927 -1.570 -2.756 1.00 97.12 90 VAL A C 1
ATOM 721 O O . VAL A 1 90 ? 17.362 -1.416 -3.838 1.00 97.12 90 VAL A O 1
ATOM 724 N N . ASP A 1 91 ? 17.560 -2.496 -1.872 1.00 97.38 91 ASP A N 1
ATOM 725 C CA . ASP A 1 91 ? 16.523 -3.500 -2.129 1.00 97.38 91 ASP A CA 1
ATOM 726 C C . ASP A 1 91 ? 15.167 -2.842 -2.426 1.00 97.38 91 ASP A C 1
ATOM 728 O O . ASP A 1 91 ?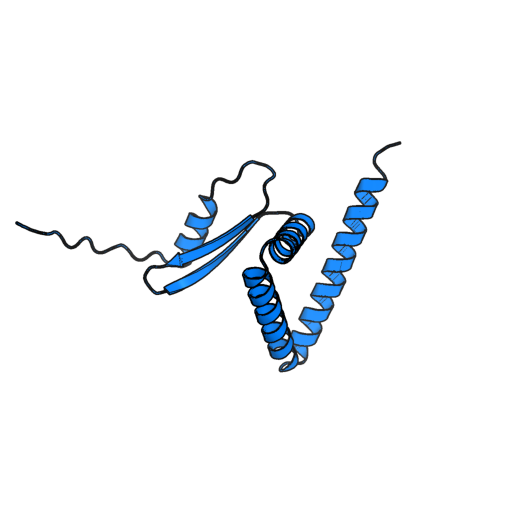 14.562 -3.122 -3.458 1.00 97.38 91 ASP A O 1
ATOM 732 N N . LEU A 1 92 ? 14.733 -1.880 -1.599 1.00 96.75 92 LEU A N 1
ATOM 733 C CA . LEU A 1 92 ? 13.472 -1.164 -1.820 1.00 96.75 92 LEU A CA 1
ATOM 734 C C . LEU A 1 92 ? 13.459 -0.429 -3.170 1.00 96.75 92 LEU A C 1
ATOM 736 O O . LEU A 1 92 ? 12.453 -0.445 -3.876 1.00 96.75 92 LEU A O 1
ATOM 740 N N . THR A 1 93 ? 14.562 0.227 -3.544 1.00 96.69 93 THR A N 1
ATOM 741 C CA . THR A 1 93 ? 14.630 0.925 -4.838 1.00 96.69 93 THR A CA 1
ATOM 742 C C . THR A 1 93 ? 14.615 -0.037 -6.023 1.00 96.69 93 THR A C 1
ATOM 744 O O . THR A 1 93 ? 13.971 0.258 -7.030 1.00 96.69 93 THR A O 1
ATOM 747 N N . ALA A 1 94 ? 15.267 -1.196 -5.904 1.00 97.38 94 ALA A N 1
ATOM 748 C CA . ALA A 1 94 ? 15.226 -2.238 -6.922 1.00 97.38 94 ALA A CA 1
ATOM 749 C C . ALA A 1 94 ? 13.814 -2.825 -7.073 1.00 97.38 94 ALA A C 1
ATOM 751 O O . ALA A 1 94 ? 13.341 -2.965 -8.202 1.00 97.38 94 ALA A O 1
ATOM 752 N N . ASP A 1 95 ? 13.121 -3.080 -5.960 1.00 96.44 95 ASP A N 1
ATOM 753 C CA . ASP A 1 95 ? 11.744 -3.582 -5.945 1.00 96.44 95 ASP A CA 1
ATOM 754 C C . ASP A 1 95 ? 10.770 -2.603 -6.619 1.00 96.44 95 ASP A C 1
ATOM 756 O O . ASP A 1 95 ? 9.900 -3.029 -7.379 1.00 96.44 95 ASP A O 1
ATOM 760 N N . ILE A 1 96 ? 10.933 -1.290 -6.400 1.00 95.62 96 ILE A N 1
ATOM 761 C CA . ILE A 1 96 ? 10.130 -0.252 -7.072 1.00 95.62 96 ILE A CA 1
ATOM 762 C C . ILE A 1 96 ? 10.379 -0.270 -8.585 1.00 95.62 96 ILE A C 1
ATOM 764 O O . ILE A 1 96 ? 9.432 -0.333 -9.361 1.00 95.62 96 ILE A O 1
ATOM 768 N N . VAL A 1 97 ? 11.643 -0.286 -9.019 1.00 96.56 97 VAL A N 1
ATOM 769 C CA . VAL A 1 97 ? 11.979 -0.329 -10.455 1.00 96.56 97 VAL A CA 1
ATOM 770 C C . VAL A 1 97 ? 11.460 -1.608 -11.113 1.00 96.56 97 VAL A C 1
ATOM 772 O O . VAL A 1 97 ? 11.028 -1.589 -12.266 1.00 96.56 97 VAL A O 1
ATOM 775 N N . GLN A 1 98 ? 11.516 -2.738 -10.407 1.00 95.69 98 GLN A N 1
ATOM 776 C CA . GLN A 1 98 ? 10.951 -3.988 -10.897 1.00 95.69 98 GLN A CA 1
ATOM 777 C C . GLN A 1 98 ? 9.426 -3.904 -11.008 1.00 95.69 98 GLN A C 1
ATOM 779 O O . GLN A 1 98 ? 8.880 -4.327 -12.025 1.00 95.69 98 GLN A O 1
ATOM 784 N N . LEU A 1 99 ? 8.753 -3.350 -9.996 1.00 94.56 99 LEU A N 1
ATOM 785 C CA . LEU A 1 99 ? 7.311 -3.136 -10.011 1.00 94.56 99 LEU A CA 1
ATOM 786 C C . LEU A 1 99 ? 6.892 -2.304 -11.229 1.00 94.56 99 LEU A C 1
ATOM 788 O O . LEU A 1 99 ? 6.022 -2.749 -11.970 1.00 94.56 99 LEU A O 1
ATOM 792 N N . ASP A 1 100 ? 7.546 -1.168 -11.474 1.00 93.75 100 ASP A N 1
ATOM 793 C CA . ASP A 1 100 ? 7.235 -0.287 -12.607 1.00 93.75 100 ASP A CA 1
ATOM 794 C C . ASP A 1 100 ? 7.346 -1.035 -13.946 1.00 93.75 100 ASP A C 1
ATOM 796 O O . ASP A 1 100 ? 6.415 -1.035 -14.749 1.00 93.75 100 ASP A O 1
ATOM 800 N N . ARG A 1 101 ? 8.432 -1.796 -14.146 1.00 93.31 101 ARG A N 1
ATOM 801 C CA . ARG A 1 101 ? 8.624 -2.614 -15.359 1.00 93.31 101 ARG A CA 1
ATOM 802 C C . ARG A 1 101 ? 7.540 -3.671 -15.548 1.00 93.31 101 ARG A C 1
ATOM 804 O O . ARG A 1 101 ? 7.157 -3.966 -16.678 1.00 93.31 101 ARG A O 1
ATOM 811 N N . GLU A 1 102 ? 7.097 -4.304 -14.465 1.00 91.81 102 GLU A N 1
ATOM 812 C CA . GLU A 1 102 ? 6.054 -5.329 -14.526 1.00 91.81 102 GLU A CA 1
ATOM 813 C C . GLU A 1 102 ? 4.683 -4.737 -14.875 1.00 91.81 102 GLU A C 1
ATOM 815 O O . GLU A 1 102 ? 3.903 -5.390 -15.575 1.00 91.81 102 GLU A O 1
ATOM 820 N N . LEU A 1 103 ? 4.393 -3.517 -14.416 1.00 89.38 103 LEU A N 1
ATOM 821 C CA . LEU A 1 103 ? 3.153 -2.807 -14.733 1.00 89.38 103 LEU A CA 1
ATOM 822 C C . LEU A 1 103 ? 3.164 -2.337 -16.193 1.00 89.38 103 LEU A C 1
ATOM 824 O O . LEU A 1 103 ? 2.256 -2.697 -16.940 1.00 89.38 103 LEU A O 1
ATOM 828 N N . ASP A 1 104 ? 4.251 -1.703 -16.644 1.00 87.12 104 ASP A N 1
ATOM 829 C CA . ASP A 1 104 ? 4.415 -1.260 -18.037 1.00 87.12 104 ASP A CA 1
ATOM 830 C C . ASP A 1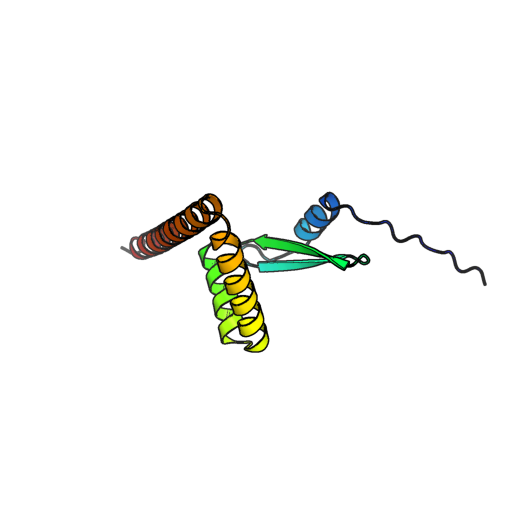 104 ? 4.297 -2.428 -19.037 1.00 87.12 104 ASP A C 1
ATOM 832 O O . ASP A 1 104 ? 3.663 -2.328 -20.089 1.00 87.12 104 ASP A O 1
ATOM 836 N N . ALA A 1 105 ? 4.888 -3.582 -18.707 1.00 79.31 105 ALA A N 1
ATOM 837 C CA . ALA A 1 105 ? 4.805 -4.783 -19.539 1.00 79.31 105 ALA A CA 1
ATOM 838 C C . ALA A 1 105 ? 3.400 -5.412 -19.558 1.00 79.31 105 ALA A C 1
ATOM 840 O O . ALA A 1 105 ? 3.067 -6.153 -20.489 1.00 79.31 105 ALA A O 1
ATOM 841 N N . THR A 1 106 ? 2.592 -5.168 -18.524 1.00 69.88 106 THR A N 1
ATOM 842 C CA . THR A 1 106 ? 1.206 -5.645 -18.455 1.00 69.88 106 THR A CA 1
ATOM 843 C C . THR A 1 106 ? 0.301 -4.791 -19.341 1.00 69.88 106 THR A C 1
ATOM 845 O O . THR A 1 106 ? -0.512 -5.360 -20.071 1.00 69.88 106 THR A O 1
ATOM 848 N N . ASP A 1 107 ? 0.509 -3.474 -19.364 1.00 62.78 107 ASP A N 1
ATOM 849 C CA . ASP A 1 107 ? -0.241 -2.544 -20.216 1.00 62.78 107 ASP A CA 1
ATOM 850 C C . ASP A 1 107 ? 0.029 -2.802 -21.710 1.00 62.78 107 ASP A C 1
ATOM 852 O O . ASP A 1 107 ? -0.904 -2.956 -22.501 1.00 62.78 107 ASP A O 1
ATOM 856 N N . GLN A 1 108 ? 1.292 -3.024 -22.097 1.00 59.50 108 GLN A N 1
ATOM 857 C CA . GLN A 1 108 ? 1.656 -3.343 -23.490 1.00 59.50 108 GLN A CA 1
ATOM 858 C C . GLN A 1 108 ? 1.059 -4.666 -24.007 1.00 59.50 108 GLN A C 1
ATOM 860 O O . GLN A 1 108 ? 0.822 -4.820 -25.205 1.00 59.50 108 GLN A O 1
ATOM 865 N N . LYS A 1 109 ? 0.807 -5.646 -23.128 1.00 59.09 109 LYS A N 1
ATOM 866 C CA . LYS A 1 109 ? 0.166 -6.917 -23.515 1.00 59.09 109 LYS A CA 1
ATOM 867 C C . LYS A 1 109 ? -1.346 -6.800 -23.690 1.00 59.09 109 LYS A C 1
ATOM 869 O O . LYS A 1 109 ? -1.919 -7.638 -24.380 1.00 59.09 109 LYS A O 1
ATOM 874 N N . GLN A 1 110 ? -1.983 -5.809 -23.068 1.00 53.75 110 GLN A N 1
ATOM 875 C CA . GLN A 1 110 ? -3.415 -5.560 -23.236 1.00 53.75 110 GLN A CA 1
ATOM 876 C C . GLN A 1 110 ? -3.703 -4.789 -24.531 1.00 53.75 110 GLN A C 1
ATOM 878 O O . GLN A 1 110 ? -4.699 -5.077 -25.186 1.00 53.75 110 GLN A O 1
ATOM 883 N N . GLU A 1 111 ? -2.803 -3.901 -24.965 1.00 50.12 111 GLU A N 1
ATOM 884 C CA . GLU A 1 111 ? -2.9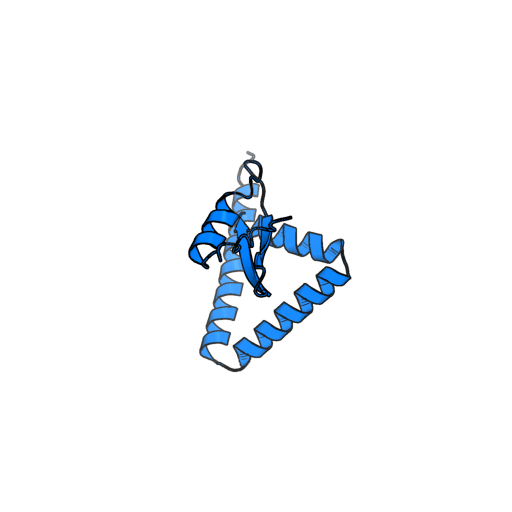62 -3.141 -26.218 1.00 50.12 111 GLU A CA 1
ATOM 885 C C . GLU A 1 111 ? -2.677 -3.959 -27.496 1.00 50.12 111 GLU A C 1
ATOM 887 O O . GLU A 1 111 ? -3.155 -3.610 -28.571 1.00 50.12 111 GLU A O 1
ATOM 892 N N . GLY A 1 112 ? -1.942 -5.074 -27.409 1.00 48.56 112 GLY A N 1
ATOM 893 C CA . GLY A 1 112 ? -1.608 -5.928 -28.563 1.00 48.56 112 GLY A CA 1
ATOM 894 C C . GLY A 1 112 ? -2.619 -7.037 -28.895 1.00 48.56 112 GLY A C 1
ATOM 895 O O . GLY A 1 112 ? -2.301 -7.914 -29.698 1.00 48.56 112 GLY A O 1
ATOM 896 N N . GLY A 1 113 ? -3.785 -7.059 -28.236 1.00 42.88 113 GLY A N 1
ATOM 897 C CA . GLY A 1 113 ? -4.750 -8.169 -28.261 1.00 42.88 113 GLY A CA 1
ATOM 898 C C . GLY A 1 113 ? -6.056 -7.931 -29.027 1.00 42.88 113 GLY A C 1
ATOM 899 O O . GLY A 1 113 ? -6.921 -8.803 -28.992 1.00 42.88 113 GLY A O 1
ATOM 900 N N . GLU A 1 114 ? -6.213 -6.799 -29.714 1.00 41.94 114 GLU A N 1
ATOM 901 C CA . GLU A 1 114 ? -7.358 -6.535 -30.594 1.00 41.94 114 GLU A CA 1
ATOM 902 C C . GLU A 1 114 ? -6.859 -6.149 -31.995 1.00 41.94 114 GLU A C 1
ATOM 904 O O . GLU A 1 114 ? -6.539 -4.994 -32.270 1.00 41.94 114 GLU A O 1
ATOM 909 N N . GLY A 1 115 ? -6.764 -7.150 -32.874 1.00 36.81 115 GLY A N 1
ATOM 910 C CA . GLY A 1 115 ? -6.452 -7.018 -34.298 1.00 36.81 115 GLY A CA 1
ATOM 911 C C . GLY A 1 115 ? -6.946 -8.229 -35.071 1.00 36.81 115 GLY A C 1
ATOM 912 O O . GLY A 1 115 ? -6.595 -9.356 -34.656 1.00 36.81 115 GLY A O 1
#

Sequence (115 aa):
MKQEKETAKQHTVKQLRGFQANTRTKKGEAYVAITKTADNQVSLGWKGTKQDLLNLLFTTCRNDRAMAALICRTAKDHVEHCKQNHQQWVDLTADIVQLDRELDATDQKQEGGEG

Radius of gyration: 19.62 Å; chains: 1; bounding box: 49×32×72 Å

pLDDT: mean 76.85, std 20.23, range [36.81, 97.94]